Protein AF-A0A1Y1N631-F1 (afdb_monomer_lite)

Structure (mmCIF, N/CA/C/O backbone):
data_AF-A0A1Y1N631-F1
#
_entry.id   AF-A0A1Y1N631-F1
#
loop_
_atom_site.group_PDB
_atom_site.id
_atom_site.type_symbol
_atom_site.label_atom_id
_atom_site.label_alt_id
_atom_site.label_comp_id
_atom_site.label_asym_id
_atom_site.label_entity_id
_atom_site.label_seq_id
_atom_site.pdbx_PDB_ins_code
_atom_site.Cartn_x
_atom_site.Cartn_y
_atom_site.Cartn_z
_atom_site.occupancy
_atom_site.B_iso_or_equiv
_atom_site.auth_seq_id
_atom_site.auth_comp_id
_atom_site.auth_asym_id
_atom_site.auth_atom_id
_atom_site.pdbx_PDB_model_num
ATOM 1 N N . MET A 1 1 ? 24.008 0.746 -21.618 1.00 60.75 1 MET A N 1
ATOM 2 C CA . MET A 1 1 ? 23.061 0.170 -20.646 1.00 60.75 1 MET A CA 1
ATOM 3 C C . MET A 1 1 ? 23.418 0.677 -19.265 1.00 60.75 1 MET A C 1
ATOM 5 O O . MET A 1 1 ? 24.298 0.147 -18.597 1.00 60.75 1 MET A O 1
ATOM 9 N N . GLN A 1 2 ? 22.833 1.828 -18.946 1.00 80.69 2 GLN A N 1
ATOM 10 C CA . GLN A 1 2 ? 22.872 2.482 -17.643 1.00 80.69 2 GLN A CA 1
ATOM 11 C C . GLN A 1 2 ? 21.423 2.780 -17.240 1.00 80.69 2 GLN A C 1
ATOM 13 O O . GLN A 1 2 ? 21.081 3.936 -17.050 1.00 80.69 2 GLN A O 1
ATOM 18 N N . PHE A 1 3 ? 20.542 1.777 -17.192 1.00 89.31 3 PHE A N 1
ATOM 19 C CA . PHE A 1 3 ? 19.135 1.948 -16.806 1.00 89.31 3 PHE A CA 1
ATOM 20 C C . PHE A 1 3 ? 18.410 3.038 -17.616 1.00 89.31 3 PHE A C 1
ATOM 22 O O . PHE A 1 3 ? 17.631 3.820 -17.070 1.00 89.31 3 PHE A O 1
ATOM 29 N N . GLU A 1 4 ? 18.676 3.130 -18.924 1.00 90.38 4 GLU A N 1
ATOM 30 C CA . GLU A 1 4 ? 18.155 4.216 -19.773 1.00 90.38 4 GLU A CA 1
ATOM 31 C C . GLU A 1 4 ? 16.618 4.225 -19.806 1.00 90.38 4 GLU A C 1
ATOM 33 O O . GLU A 1 4 ? 15.992 5.287 -19.781 1.00 90.38 4 GLU A O 1
ATOM 38 N N . TRP A 1 5 ? 15.993 3.044 -19.746 1.00 90.69 5 TRP A N 1
ATOM 39 C CA . TRP A 1 5 ? 14.540 2.893 -19.624 1.00 90.69 5 TRP A CA 1
ATOM 40 C C . TRP A 1 5 ? 13.960 3.565 -18.369 1.00 90.69 5 TRP A C 1
ATOM 42 O O . TRP A 1 5 ? 12.775 3.914 -18.353 1.00 90.69 5 TRP A O 1
ATOM 52 N N . ALA A 1 6 ? 14.770 3.754 -17.321 1.00 92.50 6 ALA A N 1
ATOM 53 C CA . ALA A 1 6 ? 14.370 4.366 -16.061 1.00 92.50 6 ALA A CA 1
ATOM 54 C C . ALA A 1 6 ? 14.528 5.894 -16.059 1.00 92.50 6 ALA A C 1
ATOM 56 O O . ALA A 1 6 ? 14.069 6.526 -15.115 1.00 92.50 6 ALA A O 1
ATOM 57 N N . LEU A 1 7 ? 15.092 6.522 -17.104 1.00 91.06 7 LEU A N 1
ATOM 58 C CA . LEU A 1 7 ? 15.259 7.987 -17.173 1.00 91.06 7 LEU A CA 1
ATOM 59 C C . LEU A 1 7 ? 13.935 8.758 -17.025 1.00 91.06 7 LEU A C 1
ATOM 61 O O . LEU A 1 7 ? 13.911 9.870 -16.501 1.00 91.06 7 LEU A O 1
ATOM 65 N N . LYS A 1 8 ? 12.815 8.147 -17.432 1.00 91.19 8 LYS A N 1
ATOM 66 C CA . LYS A 1 8 ? 11.452 8.675 -17.228 1.00 91.19 8 LYS A CA 1
ATOM 67 C C . LYS A 1 8 ? 10.968 8.622 -15.768 1.00 91.19 8 LYS A C 1
ATOM 69 O O . LYS A 1 8 ? 9.934 9.203 -15.453 1.00 91.19 8 LYS A O 1
ATOM 74 N N . TYR A 1 9 ? 11.704 7.947 -14.885 1.00 91.31 9 TYR A N 1
ATOM 75 C CA . TYR A 1 9 ? 11.439 7.788 -13.454 1.00 91.31 9 TYR A CA 1
ATOM 76 C C . TYR A 1 9 ? 12.686 8.204 -12.649 1.00 91.31 9 TYR A C 1
ATOM 78 O O . TYR A 1 9 ? 13.453 7.345 -12.207 1.00 91.31 9 TYR A O 1
ATOM 86 N N . PRO A 1 10 ? 12.916 9.514 -12.433 1.00 91.12 10 PRO A N 1
ATOM 87 C CA . PRO A 1 10 ? 14.168 10.010 -11.857 1.00 91.12 10 PRO A CA 1
ATOM 88 C C . PRO A 1 10 ? 14.536 9.379 -10.510 1.00 91.12 10 PRO A C 1
ATOM 90 O O . PRO A 1 10 ? 15.706 9.107 -10.257 1.00 91.12 10 PRO A O 1
ATOM 93 N N . GLU A 1 11 ? 13.550 9.104 -9.653 1.00 90.19 11 GLU A N 1
ATOM 94 C CA . GLU A 1 11 ? 13.783 8.440 -8.366 1.00 90.19 11 GLU A CA 1
ATOM 95 C C . GLU A 1 11 ? 14.311 7.011 -8.530 1.00 90.19 11 GLU A C 1
ATOM 97 O O . GLU A 1 11 ? 15.280 6.636 -7.870 1.00 90.19 11 GLU A O 1
ATOM 102 N N . LEU A 1 12 ? 13.722 6.237 -9.446 1.00 90.88 12 LEU A N 1
ATOM 103 C CA . LEU A 1 12 ? 14.141 4.866 -9.732 1.00 90.88 12 LEU A CA 1
ATOM 104 C C . LEU A 1 12 ? 15.525 4.837 -10.388 1.00 90.88 12 LEU A C 1
ATOM 106 O O . LEU A 1 12 ? 16.386 4.070 -9.969 1.00 90.88 12 LEU A O 1
ATOM 110 N N . TYR A 1 13 ? 15.767 5.719 -11.357 1.00 92.62 13 TYR A N 1
ATOM 111 C CA . TYR A 1 13 ? 17.074 5.863 -11.992 1.00 92.62 13 TYR A CA 1
ATOM 112 C C . TYR A 1 13 ? 18.172 6.198 -10.970 1.00 92.62 13 TYR A C 1
ATOM 114 O O . TYR A 1 13 ? 19.200 5.523 -10.896 1.00 92.62 13 TYR A O 1
ATOM 122 N N . ASN A 1 14 ? 17.925 7.195 -10.115 1.00 91.69 14 ASN A N 1
ATOM 123 C CA . ASN A 1 14 ? 18.861 7.583 -9.063 1.00 91.69 14 ASN A CA 1
ATOM 124 C C . ASN A 1 14 ? 19.087 6.457 -8.048 1.00 91.69 14 ASN A C 1
ATOM 126 O O . ASN A 1 14 ? 20.208 6.288 -7.572 1.00 91.69 14 ASN A O 1
ATOM 130 N N . PHE A 1 15 ? 18.052 5.677 -7.724 1.00 91.00 15 PHE A N 1
ATOM 131 C CA . PHE A 1 15 ? 18.180 4.491 -6.879 1.00 91.00 15 PHE A CA 1
ATOM 132 C C . PHE A 1 15 ? 19.118 3.458 -7.513 1.00 91.00 15 PHE A C 1
ATOM 134 O O . PHE A 1 15 ? 20.069 3.024 -6.863 1.00 91.00 15 PHE A O 1
ATOM 141 N N . CYS A 1 16 ? 18.910 3.116 -8.788 1.00 90.69 16 CYS A N 1
ATOM 142 C CA . CYS A 1 16 ? 19.759 2.171 -9.511 1.00 90.69 16 CYS A CA 1
ATOM 143 C C . CYS A 1 16 ? 21.240 2.575 -9.472 1.00 90.69 16 CYS A C 1
ATOM 145 O O . CYS A 1 16 ? 22.095 1.737 -9.181 1.00 90.69 16 CYS A O 1
ATOM 147 N N . LEU A 1 17 ? 21.537 3.864 -9.682 1.00 90.38 17 LEU A N 1
ATOM 148 C CA . LEU A 1 17 ? 22.903 4.387 -9.603 1.00 90.38 17 LEU A CA 1
ATOM 149 C C . LEU A 1 17 ? 23.456 4.377 -8.174 1.00 90.38 17 LEU A C 1
ATOM 151 O O . LEU A 1 17 ? 24.581 3.940 -7.955 1.00 90.38 17 LEU A O 1
ATOM 155 N N . LYS A 1 18 ? 22.672 4.844 -7.195 1.00 93.56 18 LYS A N 1
ATOM 156 C CA . LYS A 1 18 ? 23.098 4.970 -5.792 1.00 93.56 18 LYS A CA 1
ATOM 157 C C . LYS A 1 18 ? 23.485 3.630 -5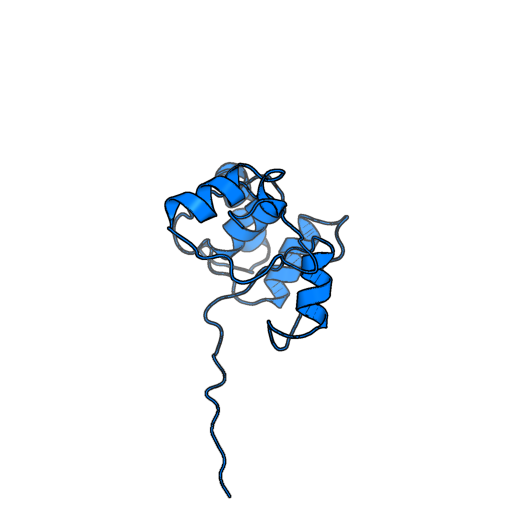.169 1.00 93.56 18 LYS A C 1
ATOM 159 O O . LYS A 1 18 ? 24.374 3.591 -4.324 1.00 93.56 18 LYS A O 1
ATOM 164 N N . PHE A 1 19 ? 22.798 2.558 -5.553 1.00 92.62 19 PHE A N 1
ATOM 165 C CA . PHE A 1 19 ? 23.037 1.212 -5.033 1.00 92.62 19 PHE A CA 1
ATOM 166 C C . PHE A 1 19 ? 23.942 0.363 -5.937 1.00 92.62 19 PHE A C 1
ATOM 168 O O . PHE A 1 19 ? 24.065 -0.836 -5.703 1.00 92.62 19 PHE A O 1
ATOM 175 N N . ASN A 1 20 ? 24.589 0.969 -6.943 1.00 89.06 20 ASN A N 1
ATOM 176 C CA . ASN A 1 20 ? 25.469 0.293 -7.901 1.00 89.06 20 ASN A CA 1
ATOM 177 C C . ASN A 1 20 ? 24.836 -0.974 -8.503 1.00 89.06 20 ASN A C 1
ATOM 179 O O . ASN A 1 20 ? 25.497 -2.008 -8.648 1.00 89.06 20 ASN A O 1
ATOM 183 N N . LEU A 1 21 ? 23.545 -0.914 -8.838 1.00 89.56 21 LEU A N 1
ATOM 184 C CA . LEU A 1 21 ? 22.888 -2.037 -9.495 1.00 89.56 21 LEU A CA 1
ATOM 185 C C . LEU A 1 21 ? 23.499 -2.246 -10.884 1.00 89.56 21 LEU A C 1
ATOM 187 O O . LEU A 1 21 ? 23.921 -1.299 -11.545 1.00 89.56 21 LEU A O 1
ATOM 191 N N . SER A 1 22 ? 23.532 -3.497 -11.336 1.00 88.25 22 SER A N 1
ATOM 192 C CA . SER A 1 22 ? 23.969 -3.847 -12.688 1.00 88.25 22 SER A CA 1
ATOM 193 C C . SER A 1 22 ? 22.767 -4.234 -13.535 1.00 88.25 22 SER A C 1
ATOM 195 O O . SER A 1 22 ? 22.013 -5.139 -13.182 1.00 88.25 22 SER A O 1
ATOM 197 N N . GLU A 1 23 ? 22.596 -3.543 -14.653 1.00 87.31 23 GLU A N 1
ATOM 198 C CA . GLU A 1 23 ? 21.609 -3.891 -15.666 1.00 87.31 23 GLU A CA 1
ATOM 199 C C . GLU A 1 23 ? 22.157 -5.008 -16.555 1.00 87.31 23 GLU A C 1
ATOM 201 O O . GLU A 1 23 ? 23.203 -4.848 -17.184 1.00 87.31 23 GLU A O 1
ATOM 206 N N . LEU A 1 24 ? 21.459 -6.145 -16.594 1.00 87.56 24 LEU A N 1
ATOM 207 C CA . LEU A 1 24 ? 21.813 -7.259 -17.479 1.00 87.56 24 LEU A CA 1
ATOM 208 C C . LEU A 1 24 ? 21.145 -7.126 -18.851 1.00 87.56 24 LEU A C 1
ATOM 210 O O . LEU A 1 24 ? 21.783 -7.394 -19.862 1.00 87.56 24 LEU A O 1
ATOM 214 N N . ASN A 1 25 ? 19.871 -6.727 -18.870 1.00 88.38 25 ASN A N 1
ATOM 215 C CA . ASN A 1 25 ? 19.064 -6.481 -20.063 1.00 88.38 25 ASN A CA 1
ATOM 216 C C . ASN A 1 25 ? 18.011 -5.415 -19.748 1.00 88.38 25 ASN A C 1
ATOM 218 O O . ASN A 1 25 ? 17.595 -5.292 -18.591 1.00 88.38 25 ASN A O 1
ATOM 222 N N . ASP A 1 26 ? 17.526 -4.731 -20.783 1.00 89.12 26 ASP A N 1
ATOM 223 C CA . ASP A 1 26 ? 16.349 -3.876 -20.663 1.00 89.12 26 ASP A CA 1
ATOM 224 C C . ASP A 1 26 ? 15.116 -4.707 -20.249 1.00 89.12 26 ASP A C 1
ATOM 226 O O . ASP A 1 26 ? 14.938 -5.845 -20.707 1.00 89.12 26 ASP A O 1
ATOM 230 N N . PRO A 1 27 ? 14.237 -4.162 -19.392 1.00 90.19 27 PRO A N 1
ATOM 231 C CA . PRO A 1 27 ? 12.994 -4.819 -19.026 1.00 90.19 27 PRO A CA 1
ATOM 232 C C . PRO A 1 27 ? 12.036 -4.885 -20.221 1.00 90.19 27 PRO A C 1
ATOM 234 O O . PRO A 1 27 ? 11.879 -3.918 -20.964 1.00 90.19 27 PRO A O 1
ATOM 237 N N . ILE A 1 28 ? 11.341 -6.018 -20.362 1.00 91.44 28 ILE A N 1
ATOM 238 C CA . ILE A 1 28 ? 10.320 -6.223 -21.405 1.00 91.44 28 ILE A CA 1
ATOM 239 C C . ILE A 1 28 ? 9.123 -5.292 -21.166 1.00 91.44 28 ILE A C 1
ATOM 241 O O . ILE A 1 28 ? 8.640 -4.635 -22.084 1.00 91.44 28 ILE A O 1
ATOM 245 N N . GLU A 1 29 ? 8.669 -5.215 -19.915 1.00 91.56 29 GLU A N 1
ATOM 246 C CA . GLU A 1 29 ? 7.583 -4.346 -19.473 1.00 91.56 29 GLU A CA 1
ATOM 247 C C . GLU A 1 29 ? 7.944 -3.708 -18.132 1.00 91.56 29 GLU A C 1
ATOM 249 O O . GLU A 1 29 ? 8.622 -4.311 -17.297 1.00 91.56 29 GLU A O 1
ATOM 254 N N . VAL A 1 30 ? 7.484 -2.472 -17.922 1.00 91.12 30 VAL A N 1
ATOM 255 C CA . VAL A 1 30 ? 7.726 -1.718 -16.690 1.00 91.12 30 VAL A CA 1
ATOM 256 C C . VAL A 1 30 ? 6.449 -1.018 -16.266 1.00 91.12 30 VAL A C 1
ATOM 258 O O . VAL A 1 30 ? 5.900 -0.203 -17.007 1.00 91.12 30 VAL A O 1
ATOM 261 N N . SER A 1 31 ? 6.052 -1.272 -15.026 1.00 92.00 31 SER A N 1
ATOM 262 C CA . SER A 1 31 ? 5.064 -0.491 -14.293 1.00 92.00 31 SER A CA 1
ATOM 263 C C . SER A 1 31 ? 5.750 0.080 -13.063 1.00 92.00 31 SER A C 1
ATOM 265 O O . SER A 1 31 ? 6.373 -0.650 -12.293 1.00 92.00 31 SER A O 1
ATOM 267 N N . TYR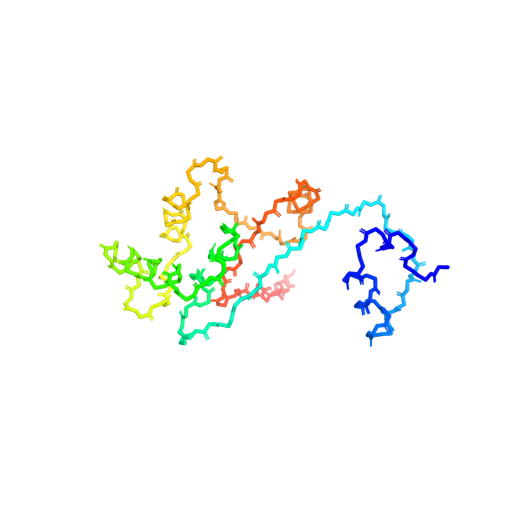 A 1 32 ? 5.678 1.397 -12.899 1.00 91.56 32 TYR A N 1
ATOM 268 C CA . TYR A 1 32 ? 6.238 2.081 -11.745 1.00 91.56 32 TYR A CA 1
ATOM 269 C C . TYR A 1 32 ? 5.218 3.066 -11.203 1.00 91.56 32 TYR A C 1
ATOM 271 O O . TYR A 1 32 ? 4.658 3.882 -11.935 1.00 91.56 32 TYR A O 1
ATOM 279 N N . THR A 1 33 ? 5.006 2.983 -9.898 1.00 89.75 33 THR A N 1
ATOM 280 C CA . THR A 1 33 ? 4.086 3.835 -9.167 1.00 89.75 33 THR A CA 1
ATOM 281 C C . THR A 1 33 ? 4.833 4.420 -7.982 1.00 89.75 33 THR A C 1
ATOM 283 O O . THR A 1 33 ? 5.155 3.692 -7.045 1.00 89.75 33 THR A O 1
ATOM 286 N N . ASN A 1 34 ? 5.096 5.727 -8.010 1.00 89.75 34 ASN A N 1
ATOM 287 C CA . ASN A 1 34 ? 5.684 6.392 -6.853 1.00 89.75 34 ASN A CA 1
ATOM 288 C C . ASN A 1 34 ? 4.655 6.447 -5.717 1.00 89.75 34 ASN A C 1
ATOM 290 O O . ASN A 1 34 ? 3.504 6.820 -5.956 1.00 89.75 34 ASN A O 1
ATOM 294 N N . LEU A 1 35 ? 5.049 6.054 -4.509 1.00 92.44 35 LEU A N 1
ATOM 295 C CA . LEU A 1 35 ? 4.219 6.024 -3.309 1.00 92.44 35 LEU A CA 1
ATOM 296 C C . LEU A 1 35 ? 4.951 6.777 -2.205 1.00 92.44 35 LEU A C 1
ATOM 298 O O . LEU A 1 35 ? 6.045 6.389 -1.803 1.00 92.44 35 LEU A O 1
ATOM 302 N N . GLU A 1 36 ? 4.323 7.822 -1.679 1.00 93.31 36 GLU A N 1
ATOM 303 C CA . GLU A 1 36 ? 4.827 8.487 -0.483 1.00 93.31 36 GLU A CA 1
ATOM 304 C C . GLU A 1 36 ? 4.600 7.589 0.739 1.00 93.31 36 GLU A C 1
ATOM 306 O O . GLU A 1 36 ? 3.510 7.046 0.938 1.00 93.31 36 GLU A O 1
ATOM 311 N N . GLY A 1 37 ? 5.645 7.415 1.546 1.00 93.06 37 GLY A N 1
ATOM 312 C CA . GLY A 1 37 ? 5.610 6.612 2.765 1.00 93.06 37 GLY A CA 1
ATOM 313 C C . GLY A 1 37 ? 5.533 7.466 4.029 1.00 93.06 37 GLY A C 1
ATOM 314 O O . GLY A 1 37 ? 5.980 8.610 4.053 1.00 93.06 37 GLY A O 1
ATOM 315 N N . ILE A 1 38 ? 5.027 6.872 5.110 1.00 95.75 38 ILE A N 1
ATOM 316 C CA . ILE A 1 38 ? 5.100 7.415 6.471 1.00 95.75 38 ILE A CA 1
ATOM 317 C C . ILE A 1 38 ? 5.597 6.325 7.424 1.00 95.75 38 ILE A C 1
ATOM 319 O O . ILE A 1 38 ? 5.334 5.140 7.216 1.00 95.75 38 ILE A O 1
ATOM 323 N N . LEU A 1 39 ? 6.339 6.717 8.461 1.00 94.69 39 LEU A N 1
ATOM 324 C CA . LEU A 1 39 ? 6.772 5.791 9.506 1.00 94.69 39 LEU A CA 1
ATOM 325 C C . LEU A 1 39 ? 5.581 5.363 10.365 1.00 94.69 39 LEU A C 1
ATOM 327 O O . LEU A 1 39 ? 4.769 6.192 10.773 1.00 94.69 39 LEU A O 1
ATOM 331 N N . GLN A 1 40 ? 5.505 4.068 10.663 1.00 92.75 40 GLN A N 1
ATOM 332 C CA . GLN A 1 40 ? 4.511 3.541 11.591 1.00 92.75 40 GLN A CA 1
ATOM 333 C C . GLN A 1 40 ? 4.844 3.885 13.044 1.00 92.75 40 GLN A C 1
ATOM 335 O O . GLN A 1 40 ? 6.013 3.967 13.426 1.00 92.75 40 GLN A O 1
ATOM 340 N N . GLU A 1 41 ? 3.805 3.977 13.869 1.00 92.88 41 GLU A N 1
ATOM 341 C CA . GLU A 1 41 ? 3.918 4.054 15.322 1.00 92.88 41 GLU A CA 1
ATOM 342 C C . GLU A 1 41 ? 3.255 2.813 15.937 1.00 92.88 41 GLU A C 1
ATOM 344 O O . GLU A 1 41 ? 2.086 2.522 15.690 1.00 92.88 41 GLU A O 1
ATOM 349 N N . GLY A 1 42 ? 4.011 2.027 16.709 1.00 91.50 42 GLY A N 1
ATOM 350 C CA . GLY A 1 42 ? 3.510 0.766 17.264 1.00 91.50 42 GLY A CA 1
ATOM 351 C C . GLY A 1 42 ? 3.138 -0.270 16.185 1.00 91.50 42 GLY A C 1
ATOM 352 O O . GLY A 1 42 ? 3.731 -0.273 15.100 1.00 91.50 42 GLY A O 1
ATOM 353 N N . PRO A 1 43 ? 2.179 -1.177 16.453 1.00 92.88 43 PRO A N 1
ATOM 354 C CA . PRO A 1 43 ? 1.843 -2.288 15.561 1.00 92.88 43 PRO A CA 1
ATOM 355 C C . PRO A 1 43 ? 0.849 -1.885 14.454 1.00 92.88 43 PRO A C 1
ATOM 357 O O . PRO A 1 43 ? -0.114 -2.589 14.195 1.00 92.88 43 PRO A O 1
ATOM 360 N N . GLN A 1 44 ? 1.046 -0.736 13.803 1.00 94.69 44 GLN A N 1
ATOM 361 C CA . GLN A 1 44 ? 0.096 -0.160 12.833 1.00 94.69 44 GLN A CA 1
ATOM 362 C C . GLN A 1 44 ? 0.477 -0.397 11.361 1.00 94.69 44 GLN A C 1
ATOM 364 O O . GLN A 1 44 ? -0.036 0.288 10.478 1.00 94.69 44 GLN A O 1
ATOM 369 N N . CYS A 1 45 ? 1.376 -1.342 11.069 1.00 94.12 45 CYS A N 1
ATOM 370 C CA . CYS A 1 45 ? 1.929 -1.542 9.722 1.00 94.12 45 CYS A CA 1
ATOM 371 C C . CYS A 1 45 ? 0.850 -1.690 8.632 1.00 94.12 45 CYS A C 1
ATOM 373 O O . CYS A 1 45 ? 0.951 -1.050 7.588 1.00 94.12 45 CYS A O 1
ATOM 375 N N . GLY A 1 46 ? -0.215 -2.459 8.886 1.00 94.75 46 GLY A N 1
ATOM 376 C CA . GLY A 1 46 ? -1.324 -2.625 7.940 1.00 94.75 46 GLY A CA 1
ATOM 377 C C . GLY A 1 46 ? -2.118 -1.334 7.706 1.00 94.75 46 GLY A C 1
ATOM 378 O O . GLY A 1 46 ? -2.430 -0.995 6.568 1.00 94.75 46 GLY A O 1
ATOM 379 N N . LEU A 1 47 ? -2.383 -0.561 8.763 1.00 96.81 47 LEU A N 1
ATOM 380 C CA . LEU A 1 47 ? -3.102 0.716 8.662 1.00 96.81 47 LEU A CA 1
ATOM 381 C C . LEU A 1 47 ? -2.277 1.770 7.914 1.00 96.81 47 LEU A C 1
ATOM 383 O O . LEU A 1 47 ? -2.806 2.498 7.077 1.00 96.81 47 LEU A O 1
ATOM 387 N N . VAL A 1 48 ? -0.969 1.813 8.170 1.00 97.06 48 VAL A N 1
ATOM 388 C CA . VAL A 1 48 ? -0.022 2.661 7.435 1.00 97.06 48 VAL A CA 1
ATOM 389 C C . VAL A 1 48 ? 0.024 2.270 5.962 1.00 97.06 48 VAL A C 1
ATOM 391 O O . VAL A 1 48 ? -0.077 3.140 5.100 1.00 97.06 48 VAL A O 1
ATOM 394 N N . ALA A 1 49 ? 0.108 0.974 5.656 1.00 96.50 49 ALA A N 1
ATOM 395 C CA . ALA A 1 49 ? 0.100 0.492 4.279 1.00 96.50 49 ALA A CA 1
ATOM 396 C C . ALA A 1 49 ? -1.197 0.877 3.544 1.00 96.50 49 ALA A C 1
ATOM 398 O O . ALA A 1 49 ? -1.143 1.331 2.401 1.00 96.50 49 ALA A O 1
ATOM 399 N N . LEU A 1 50 ? -2.354 0.799 4.211 1.00 96.81 50 LEU A N 1
ATOM 400 C CA . LEU A 1 50 ? -3.617 1.283 3.650 1.00 96.81 50 LEU A CA 1
ATOM 401 C C . LEU A 1 50 ? -3.596 2.803 3.408 1.00 96.81 5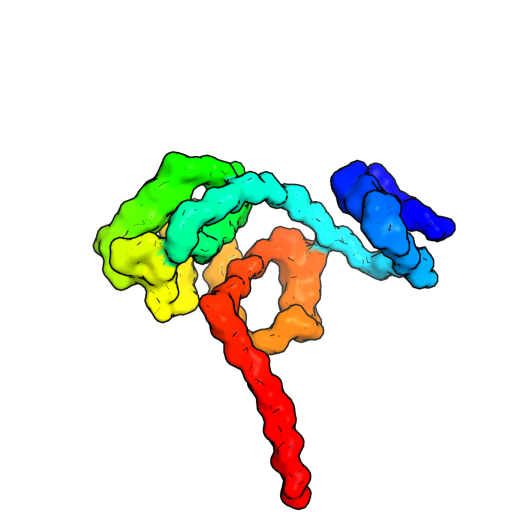0 LEU A C 1
ATOM 403 O O . LEU A 1 50 ? -3.987 3.246 2.329 1.00 96.81 50 LEU A O 1
ATOM 407 N N . ALA A 1 51 ? -3.080 3.607 4.341 1.00 97.69 51 ALA A N 1
ATOM 408 C CA . ALA A 1 51 ? -2.942 5.055 4.149 1.00 97.69 51 ALA A CA 1
ATOM 409 C C . ALA A 1 51 ? -2.053 5.409 2.935 1.00 97.69 51 ALA A C 1
ATOM 411 O O . ALA A 1 51 ? -2.362 6.339 2.182 1.00 97.69 51 ALA A O 1
ATOM 412 N N . ILE A 1 52 ? -0.990 4.629 2.705 1.00 97.12 52 ILE A N 1
ATOM 413 C CA . ILE A 1 52 ? -0.126 4.731 1.521 1.00 97.12 52 ILE A CA 1
ATOM 414 C C . ILE A 1 52 ? -0.917 4.394 0.245 1.00 97.12 52 ILE A C 1
ATOM 416 O O . ILE A 1 52 ? -0.892 5.172 -0.710 1.00 97.12 52 ILE A O 1
ATOM 420 N N . CYS A 1 53 ? -1.686 3.297 0.226 1.00 95.62 53 CYS A N 1
ATOM 421 C CA . CYS A 1 53 ? -2.543 2.942 -0.915 1.00 95.62 53 CYS A CA 1
ATOM 422 C C . CYS A 1 53 ? -3.600 4.015 -1.219 1.00 95.62 53 CYS A C 1
ATOM 424 O O . CYS A 1 53 ? -3.873 4.298 -2.384 1.00 95.62 53 CYS A O 1
ATOM 426 N N . MET A 1 54 ? -4.136 4.667 -0.183 1.00 95.88 54 MET A N 1
ATOM 427 C CA . MET A 1 54 ? -5.073 5.791 -0.295 1.00 95.88 54 MET A CA 1
ATOM 428 C C . MET A 1 54 ? -4.427 7.099 -0.776 1.00 95.88 54 MET A C 1
ATOM 430 O O . MET A 1 54 ? -5.139 8.089 -0.950 1.00 95.88 54 MET A O 1
ATOM 434 N N . ARG A 1 55 ? -3.099 7.135 -0.970 1.00 95.62 55 ARG A N 1
ATOM 435 C CA . ARG A 1 55 ? -2.318 8.344 -1.304 1.00 95.62 55 ARG A CA 1
ATOM 436 C C . ARG A 1 55 ? -2.451 9.455 -0.266 1.00 95.62 55 ARG A C 1
ATOM 438 O O . ARG A 1 55 ? -2.401 10.636 -0.598 1.00 95.62 55 ARG A O 1
ATOM 445 N N . LYS A 1 56 ? -2.656 9.073 0.995 1.00 96.69 56 LYS A N 1
ATOM 446 C CA . LYS A 1 56 ? -2.799 9.987 2.133 1.00 96.69 56 LYS A CA 1
ATOM 447 C C . LYS A 1 56 ? -1.979 9.482 3.327 1.00 96.69 56 LYS A C 1
ATOM 449 O O . LYS A 1 56 ? -2.555 9.203 4.377 1.00 96.69 56 LYS A O 1
ATOM 454 N N . PRO A 1 57 ? -0.648 9.330 3.195 1.00 96.31 57 PRO A N 1
ATOM 455 C CA . PRO A 1 57 ? 0.206 8.799 4.255 1.00 96.31 57 PRO A CA 1
ATOM 456 C C . PRO A 1 57 ? 0.460 9.859 5.344 1.00 96.31 57 PRO A C 1
ATOM 458 O O . PRO A 1 57 ? 1.572 10.348 5.513 1.00 96.31 57 PRO A O 1
ATOM 461 N N . THR A 1 58 ? -0.580 10.253 6.083 1.00 97.25 58 THR A N 1
ATOM 462 C CA . THR A 1 58 ? -0.495 11.217 7.194 1.00 97.25 58 THR A CA 1
ATOM 463 C C . THR A 1 58 ? -0.845 10.555 8.522 1.00 97.25 58 THR A C 1
ATOM 465 O O . THR A 1 58 ? -1.602 9.582 8.548 1.00 97.25 58 THR A O 1
ATOM 468 N N . LYS A 1 59 ? -0.339 11.104 9.638 1.00 96.62 59 LYS A N 1
ATOM 469 C CA . LYS A 1 59 ? -0.672 10.607 10.985 1.00 96.62 59 LYS A CA 1
ATOM 470 C C . LYS A 1 59 ? -2.180 10.623 11.233 1.00 96.62 59 LYS A C 1
ATOM 472 O O . LYS A 1 59 ? -2.739 9.590 11.578 1.00 96.62 59 LYS A O 1
ATOM 477 N N . ASP A 1 60 ? -2.846 11.730 10.906 1.00 97.25 60 ASP A N 1
ATOM 478 C CA . ASP A 1 60 ? -4.302 11.876 11.033 1.00 97.25 60 ASP A CA 1
ATOM 479 C C . ASP A 1 60 ? -5.077 10.802 10.251 1.00 97.25 60 ASP A C 1
ATOM 481 O O . ASP A 1 60 ? -6.105 10.299 10.708 1.00 97.25 60 ASP A O 1
ATOM 485 N N . THR A 1 61 ? -4.586 10.418 9.065 1.00 97.94 61 THR A N 1
ATOM 486 C CA . THR A 1 61 ? -5.209 9.349 8.273 1.00 97.94 61 THR A CA 1
ATOM 487 C C . THR A 1 61 ? -5.060 8.005 8.979 1.00 97.94 61 THR A C 1
ATOM 489 O O . THR A 1 61 ? -6.038 7.268 9.091 1.00 97.94 61 THR A O 1
ATOM 492 N N . VAL A 1 62 ? -3.870 7.695 9.499 1.00 97.94 62 VAL A N 1
ATOM 493 C CA . VAL A 1 62 ? -3.609 6.443 10.226 1.00 97.94 62 VAL A CA 1
ATOM 494 C C . VAL A 1 62 ? -4.412 6.378 11.529 1.00 97.94 62 VAL A C 1
ATOM 496 O O . VAL A 1 62 ? -5.000 5.342 11.828 1.00 97.94 62 VAL A O 1
ATOM 499 N N . GLU A 1 63 ? -4.525 7.480 12.272 1.00 97.31 63 GLU A N 1
ATOM 500 C CA . GLU A 1 63 ? -5.343 7.568 13.490 1.00 97.31 63 GLU A CA 1
ATOM 501 C C . GLU A 1 63 ? -6.835 7.358 13.208 1.00 97.31 63 GLU A C 1
ATOM 503 O O . GLU A 1 63 ? -7.531 6.654 13.951 1.00 97.31 63 GLU A O 1
ATOM 508 N N . LYS A 1 64 ? -7.331 7.917 12.098 1.00 97.94 64 LYS A N 1
ATOM 509 C CA . LYS A 1 64 ? -8.702 7.680 11.644 1.00 97.94 64 LYS A CA 1
ATOM 510 C C . LYS A 1 64 ? -8.925 6.208 11.296 1.00 97.94 64 LYS A C 1
ATOM 512 O O . LYS A 1 64 ? -9.887 5.619 11.783 1.00 97.94 64 LYS A O 1
ATOM 517 N N . LEU A 1 65 ? -8.019 5.605 10.522 1.00 98.06 65 LEU A N 1
ATOM 518 C CA . LEU A 1 65 ? -8.070 4.179 10.180 1.00 98.06 65 LEU A CA 1
ATOM 519 C C . LEU A 1 65 ? -8.029 3.293 11.432 1.00 98.06 65 LEU A C 1
ATOM 521 O O . LEU A 1 65 ? -8.787 2.332 11.527 1.00 98.06 65 LEU A O 1
ATOM 525 N N . LEU A 1 66 ? -7.194 3.636 12.417 1.00 97.81 66 LEU A N 1
ATOM 526 C CA . LEU A 1 66 ? -7.127 2.934 13.698 1.00 97.81 66 LEU A CA 1
ATOM 527 C C . LEU A 1 66 ? -8.452 3.020 14.456 1.00 97.81 66 LEU A C 1
ATOM 529 O O . LEU A 1 66 ? -8.925 2.014 14.982 1.00 97.81 66 LEU A O 1
ATOM 533 N N . THR A 1 67 ? -9.056 4.205 14.513 1.00 98.06 67 THR A N 1
ATOM 534 C CA . THR A 1 67 ? -10.352 4.418 15.170 1.00 98.06 67 THR A CA 1
ATOM 535 C C . THR A 1 67 ? -11.446 3.596 14.492 1.00 98.06 67 THR A C 1
ATOM 537 O O . THR A 1 67 ? -12.208 2.900 15.161 1.00 98.06 67 THR A O 1
ATOM 540 N N . ASP A 1 68 ? -11.484 3.611 13.159 1.00 98.12 68 ASP A N 1
ATOM 541 C CA . ASP A 1 68 ? -12.434 2.833 12.367 1.00 98.12 68 ASP A CA 1
ATOM 542 C C . ASP A 1 68 ? -12.247 1.317 12.552 1.00 98.12 68 ASP A C 1
ATOM 544 O O . ASP A 1 68 ? -13.231 0.587 12.708 1.00 98.12 68 ASP A O 1
ATOM 548 N N . ALA A 1 69 ? -10.999 0.844 12.598 1.00 97.81 69 ALA A N 1
ATOM 549 C CA . ALA A 1 69 ? -10.672 -0.558 12.838 1.00 97.81 69 ALA A CA 1
ATOM 550 C C . ALA A 1 69 ? -11.055 -1.007 14.259 1.00 97.81 69 ALA A C 1
ATOM 552 O O . ALA A 1 69 ? -11.633 -2.081 14.423 1.00 97.81 69 ALA A O 1
ATOM 553 N N . LYS A 1 70 ? -10.809 -0.173 15.281 1.00 97.94 70 LYS A N 1
ATOM 554 C CA . LYS A 1 70 ? -11.222 -0.439 16.672 1.00 97.94 70 LYS A CA 1
ATOM 555 C C . LYS A 1 70 ? -12.739 -0.511 16.811 1.00 97.94 70 LYS A C 1
ATOM 557 O O . LYS A 1 70 ? -13.251 -1.456 17.402 1.00 97.94 70 LYS A O 1
ATOM 562 N N . ASN A 1 71 ? -13.458 0.448 16.226 1.00 98.06 71 ASN A N 1
ATOM 563 C CA . ASN A 1 71 ? -14.924 0.479 16.255 1.00 98.06 71 ASN A CA 1
ATOM 564 C C . ASN A 1 71 ? -15.552 -0.740 15.566 1.00 98.06 71 ASN A C 1
ATOM 566 O O . ASN A 1 71 ? -16.656 -1.143 15.921 1.00 98.06 71 ASN A O 1
ATOM 570 N N . SER A 1 72 ? -14.845 -1.324 14.596 1.00 97.38 72 SER A N 1
ATOM 571 C CA . SER A 1 72 ? -15.277 -2.530 13.881 1.00 97.38 72 SER A CA 1
ATOM 572 C C . SER A 1 72 ? -14.808 -3.830 14.549 1.00 97.38 72 SER A C 1
ATOM 574 O O . SER A 1 72 ? -15.158 -4.908 14.084 1.00 97.38 72 SER A O 1
ATOM 576 N N . GLY A 1 73 ? -14.022 -3.749 15.630 1.00 97.19 73 GLY A N 1
ATOM 577 C CA . GLY A 1 73 ? -13.482 -4.916 16.327 1.00 97.19 73 GLY A CA 1
ATOM 578 C C . GLY A 1 73 ? -12.340 -5.628 15.594 1.00 97.19 73 GLY A C 1
ATOM 579 O O . GLY A 1 73 ? -12.039 -6.763 15.931 1.00 97.19 73 GLY A O 1
ATOM 580 N N . TYR A 1 74 ? -11.692 -4.983 14.619 1.00 96.94 74 TYR A N 1
ATOM 581 C CA . TYR A 1 74 ? -10.635 -5.592 13.788 1.00 96.94 74 TYR A CA 1
ATOM 582 C C . TYR A 1 74 ? -9.236 -5.493 14.403 1.00 96.94 74 TYR A C 1
ATOM 584 O O . TYR A 1 74 ? -8.279 -6.081 13.900 1.00 96.94 74 TYR A O 1
ATOM 592 N N . THR A 1 75 ? -9.096 -4.684 15.453 1.00 96.06 75 THR A N 1
ATOM 593 C CA . THR A 1 75 ? -7.850 -4.502 16.191 1.00 96.06 75 THR A CA 1
ATOM 594 C C . THR A 1 75 ? -8.113 -3.944 17.589 1.00 96.06 75 THR A C 1
ATOM 596 O O . THR A 1 75 ? -9.079 -3.211 17.800 1.00 96.06 75 THR A O 1
ATOM 599 N N . TYR A 1 76 ? -7.206 -4.216 18.534 1.00 94.06 76 TYR A N 1
ATOM 600 C CA . TYR A 1 76 ? -7.164 -3.527 19.830 1.00 94.06 76 TYR A CA 1
ATOM 601 C C . TYR A 1 76 ? -6.212 -2.322 19.830 1.00 94.06 76 TYR A C 1
ATOM 603 O O . TYR A 1 76 ? -6.552 -1.266 20.363 1.00 94.06 76 TYR A O 1
ATOM 611 N N . ASN A 1 77 ? -5.023 -2.467 19.231 1.00 93.62 77 ASN A N 1
ATOM 612 C CA . ASN A 1 77 ? -3.911 -1.509 19.344 1.00 93.62 77 ASN A CA 1
ATOM 613 C C . ASN A 1 77 ? -3.224 -1.168 18.006 1.00 93.62 77 ASN A C 1
ATOM 615 O O . ASN A 1 77 ? -2.232 -0.446 18.005 1.00 93.62 77 ASN A O 1
ATOM 619 N N . GLY A 1 78 ? -3.734 -1.659 16.875 1.00 92.56 78 GLY A N 1
ATOM 620 C CA . GLY A 1 78 ? -3.189 -1.429 15.531 1.00 92.56 78 GLY A CA 1
ATOM 621 C C . GLY A 1 78 ? -2.946 -2.717 14.746 1.00 92.56 78 GLY A C 1
ATOM 622 O O . GLY A 1 78 ? -3.107 -2.715 13.528 1.00 92.56 78 GLY A O 1
ATOM 623 N N . GLU A 1 79 ? -2.625 -3.815 15.437 1.00 93.81 79 GLU A N 1
ATOM 624 C CA . GLU A 1 79 ? -2.438 -5.129 14.818 1.00 93.81 79 GLU A CA 1
ATOM 625 C C . GLU A 1 79 ? -3.784 -5.677 14.347 1.00 93.81 79 GLU A C 1
ATOM 627 O O . GLU A 1 79 ? -4.711 -5.820 15.148 1.00 93.81 79 GLU A O 1
ATOM 632 N N . LEU A 1 80 ? -3.906 -5.926 13.048 1.00 93.06 80 LEU A N 1
ATOM 63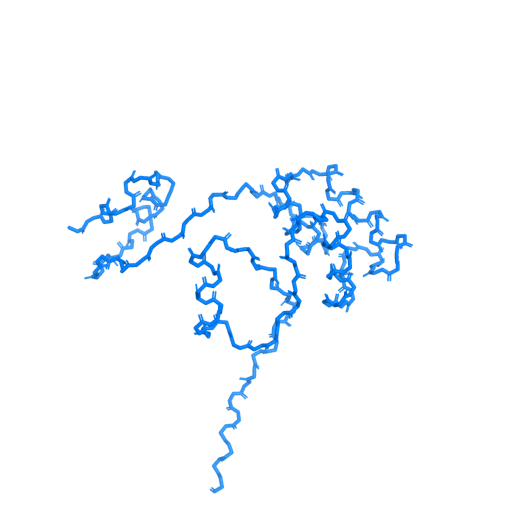3 C CA . LEU A 1 80 ? -5.130 -6.435 12.439 1.00 93.06 80 LEU A CA 1
ATOM 634 C C . LEU A 1 80 ? -5.232 -7.943 12.666 1.00 93.06 80 LEU A C 1
ATOM 636 O O . LEU A 1 80 ? -4.248 -8.656 12.479 1.00 93.06 80 LEU A O 1
ATOM 640 N N . PHE A 1 81 ? -6.415 -8.436 13.031 1.00 91.62 81 PHE A N 1
ATOM 641 C CA . PHE A 1 81 ? -6.582 -9.852 13.382 1.00 91.62 81 PHE A CA 1
ATOM 642 C C . PHE A 1 81 ? -6.662 -10.787 12.170 1.00 91.62 81 PHE A C 1
ATOM 644 O O . PHE A 1 81 ? -6.246 -11.942 12.261 1.00 91.62 81 PHE A O 1
ATOM 651 N N . SER A 1 82 ? -7.169 -10.317 11.027 1.00 92.69 82 SER A N 1
ATOM 652 C CA . SER A 1 82 ? -7.261 -11.134 9.817 1.00 92.69 82 SER A CA 1
ATOM 653 C C . SER A 1 82 ? -7.239 -10.319 8.523 1.00 92.69 82 SER A C 1
ATOM 655 O O . SER A 1 82 ? -7.601 -9.141 8.476 1.00 92.69 82 SER A O 1
ATOM 657 N N . ALA A 1 83 ? -6.864 -10.981 7.425 1.00 92.81 83 ALA A N 1
ATOM 658 C CA . ALA A 1 83 ? -6.904 -10.386 6.091 1.00 92.81 83 ALA A CA 1
ATOM 659 C C . ALA A 1 83 ? -8.340 -10.119 5.599 1.00 92.81 83 ALA A C 1
ATOM 661 O O . ALA A 1 83 ? -8.556 -9.195 4.820 1.00 92.81 83 ALA A O 1
ATOM 662 N N . ALA A 1 84 ? -9.324 -10.898 6.063 1.00 93.19 84 ALA A N 1
ATOM 663 C CA . ALA A 1 84 ? -10.730 -10.707 5.710 1.00 93.19 84 ALA A CA 1
ATOM 664 C C . ALA A 1 84 ? -11.309 -9.435 6.351 1.00 93.19 84 ALA A C 1
ATOM 666 O O . ALA A 1 84 ? -11.960 -8.635 5.685 1.00 93.19 84 ALA A O 1
ATOM 667 N N . GLU A 1 85 ? -11.020 -9.198 7.629 1.00 93.88 85 GLU A N 1
ATOM 668 C CA . GLU A 1 85 ? -11.394 -7.948 8.302 1.00 93.88 85 GLU A CA 1
ATOM 669 C C . GLU A 1 85 ? -10.651 -6.754 7.709 1.00 93.88 85 GLU A C 1
ATOM 671 O O . GLU A 1 85 ? -11.230 -5.681 7.523 1.00 93.88 85 GLU A O 1
ATOM 676 N N . PHE A 1 86 ? -9.380 -6.949 7.342 1.00 95.12 86 PHE A N 1
ATOM 677 C CA . PHE A 1 86 ? -8.630 -5.906 6.666 1.00 95.12 86 PHE A CA 1
ATOM 678 C C . PHE A 1 86 ? -9.240 -5.567 5.303 1.00 95.12 86 PHE A C 1
ATOM 680 O O . PHE A 1 86 ? -9.395 -4.388 5.004 1.00 95.12 86 PHE A O 1
ATOM 687 N N . LEU A 1 87 ? -9.678 -6.559 4.520 1.00 96.19 87 LEU A N 1
ATOM 688 C CA . LEU A 1 87 ? -10.398 -6.333 3.264 1.00 96.19 87 LEU A CA 1
ATOM 689 C C . LEU A 1 87 ? -11.640 -5.453 3.474 1.00 96.19 87 LEU A C 1
ATOM 691 O O . LEU A 1 87 ? -11.824 -4.491 2.730 1.00 96.19 87 LEU A O 1
ATOM 695 N N . ASN A 1 88 ? -12.439 -5.721 4.511 1.00 96.06 88 ASN A N 1
ATOM 696 C CA . ASN A 1 88 ? -13.611 -4.897 4.831 1.00 96.06 88 ASN A CA 1
ATOM 697 C C . ASN A 1 88 ? -13.218 -3.440 5.125 1.00 96.06 88 ASN A C 1
ATOM 699 O O . ASN A 1 88 ? -13.893 -2.505 4.690 1.00 96.06 88 ASN A O 1
ATOM 703 N N . LEU A 1 89 ? -12.114 -3.231 5.852 1.00 96.38 89 LEU A N 1
ATOM 704 C CA . LEU A 1 89 ? -11.585 -1.894 6.116 1.00 96.38 89 LEU A CA 1
ATOM 705 C C . LEU A 1 89 ? -11.117 -1.216 4.818 1.00 96.38 89 LEU A C 1
ATOM 707 O O . LEU A 1 89 ? -11.456 -0.061 4.574 1.00 96.38 89 LEU A O 1
ATOM 711 N N . VAL A 1 90 ? -10.393 -1.929 3.953 1.00 96.81 90 VAL A N 1
ATOM 712 C CA . VAL A 1 90 ? -9.925 -1.399 2.663 1.00 96.81 90 VAL A CA 1
ATOM 713 C C . VAL A 1 90 ? -11.115 -0.979 1.794 1.00 96.81 90 VAL A C 1
ATOM 715 O O . VAL A 1 90 ? -11.139 0.152 1.318 1.00 96.81 90 VAL A O 1
ATOM 718 N N . GLN A 1 91 ? -12.136 -1.828 1.652 1.00 96.56 91 GLN A N 1
ATOM 719 C CA . GLN A 1 91 ? -13.344 -1.532 0.868 1.00 96.56 91 GLN A CA 1
ATOM 720 C C . GLN A 1 91 ? -14.118 -0.322 1.409 1.00 96.56 91 GLN A C 1
ATOM 722 O O . GLN A 1 91 ? -14.623 0.487 0.634 1.00 96.56 91 GLN A O 1
ATOM 727 N N . LYS A 1 92 ? -14.164 -0.143 2.736 1.00 96.81 92 LYS A N 1
ATOM 728 C CA . LYS A 1 92 ? -14.766 1.044 3.363 1.00 96.81 92 LYS A CA 1
ATOM 729 C C . LYS A 1 92 ? -14.039 2.340 2.982 1.00 96.81 92 LYS A C 1
ATOM 731 O O . LYS A 1 92 ? -14.682 3.379 2.844 1.00 96.81 92 LYS A O 1
ATOM 736 N N . HIS A 1 93 ? -12.714 2.302 2.853 1.00 96.88 93 HIS A N 1
ATOM 737 C CA . HIS A 1 93 ? -11.889 3.492 2.614 1.00 96.88 93 HIS A CA 1
ATOM 738 C C . HIS A 1 93 ? -11.517 3.725 1.143 1.00 96.88 93 HIS A C 1
ATOM 740 O O . HIS A 1 93 ? -11.095 4.830 0.798 1.00 96.88 93 HIS A O 1
ATOM 746 N N . LEU A 1 94 ? -11.707 2.722 0.285 1.00 95.19 94 LEU A N 1
ATOM 747 C CA . LEU A 1 94 ? -11.478 2.755 -1.160 1.00 95.19 94 LEU A CA 1
ATOM 748 C C . LEU A 1 94 ? -12.695 2.176 -1.917 1.00 95.19 94 LEU A C 1
ATOM 750 O O . LEU A 1 94 ? -12.556 1.174 -2.617 1.00 95.19 94 LEU A O 1
ATOM 754 N N . PRO A 1 95 ? -13.898 2.771 -1.782 1.00 94.69 95 PRO A N 1
ATOM 755 C CA . PRO A 1 95 ? -15.135 2.193 -2.323 1.00 94.69 95 PRO A CA 1
ATOM 756 C C . PRO A 1 95 ? -15.190 2.154 -3.858 1.00 94.69 95 PRO A C 1
ATOM 758 O O . PRO A 1 95 ? -15.909 1.339 -4.424 1.00 94.69 95 PRO A O 1
ATOM 761 N N . GLU A 1 96 ? -14.421 3.014 -4.528 1.00 94.62 96 GLU A N 1
ATOM 762 C CA . GLU A 1 96 ? -14.355 3.093 -5.995 1.00 94.62 96 GLU A CA 1
ATOM 763 C C . GLU A 1 96 ? -13.313 2.134 -6.598 1.00 94.62 96 GLU A C 1
ATOM 765 O O . GLU A 1 96 ? -13.166 2.052 -7.817 1.00 94.62 96 GLU A O 1
ATOM 770 N N . ASN A 1 97 ? -12.541 1.435 -5.760 1.00 94.00 97 ASN A N 1
ATOM 771 C CA . ASN A 1 97 ? -11.494 0.524 -6.200 1.00 94.00 97 ASN A CA 1
ATOM 772 C C . ASN A 1 97 ? -11.994 -0.924 -6.196 1.00 94.00 97 ASN A C 1
ATOM 774 O O . ASN A 1 97 ? -12.670 -1.367 -5.270 1.00 94.00 97 ASN A O 1
ATOM 778 N N . GLU A 1 98 ? -11.581 -1.697 -7.201 1.00 94.00 98 GLU A N 1
ATOM 779 C CA . GLU A 1 98 ? -11.725 -3.150 -7.165 1.00 94.00 98 GLU A CA 1
ATOM 780 C C . GLU A 1 98 ? -10.695 -3.726 -6.185 1.00 94.00 98 GLU A C 1
ATOM 782 O O . GLU A 1 98 ? -9.484 -3.608 -6.388 1.00 94.00 98 GLU A O 1
ATOM 787 N N . VAL A 1 99 ? -11.181 -4.313 -5.090 1.00 94.88 99 VAL A N 1
ATOM 788 C CA . VAL A 1 99 ? -10.345 -4.880 -4.028 1.00 94.88 99 VAL A CA 1
ATOM 789 C C . VAL A 1 99 ? -10.789 -6.309 -3.753 1.00 94.88 99 V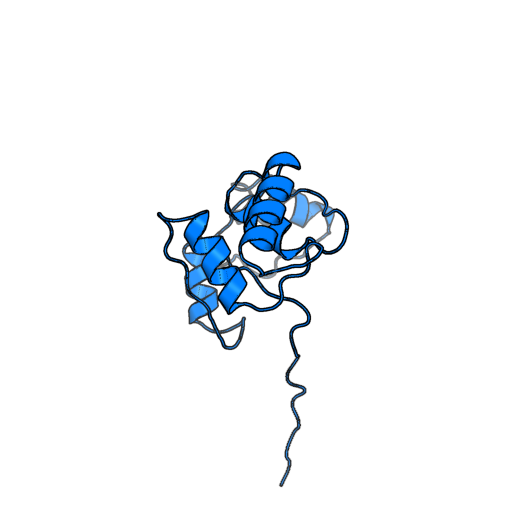AL A C 1
ATOM 791 O O . VAL A 1 99 ? -11.958 -6.563 -3.458 1.00 94.88 99 VAL A O 1
ATOM 794 N N . SER A 1 100 ? -9.839 -7.237 -3.802 1.00 94.44 100 SER A N 1
ATOM 795 C CA . SER A 1 100 ? -10.063 -8.660 -3.553 1.00 94.44 100 SER A CA 1
ATOM 796 C C . SER A 1 100 ? -8.954 -9.252 -2.694 1.00 94.44 100 SER A C 1
ATOM 798 O O . SER A 1 100 ? -7.798 -8.838 -2.787 1.00 94.44 100 SER A O 1
ATOM 800 N N . LEU A 1 101 ? -9.288 -10.275 -1.908 1.00 94.50 101 LEU A N 1
ATOM 801 C CA . LEU A 1 101 ? -8.286 -11.096 -1.237 1.00 94.50 101 LEU A CA 1
ATOM 802 C C . LEU A 1 101 ? -7.711 -12.116 -2.226 1.00 94.50 101 LEU A C 1
ATOM 804 O O . LEU A 1 101 ? 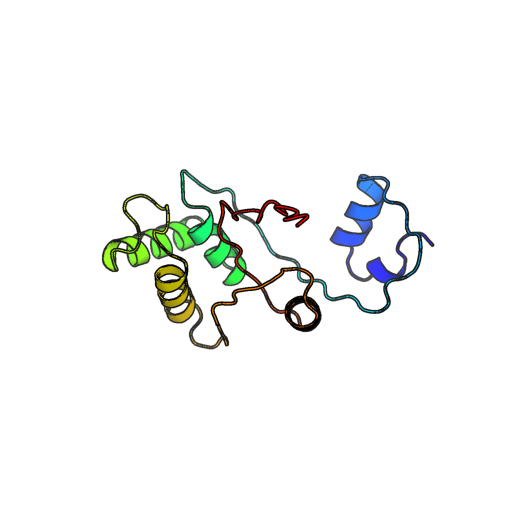-8.460 -12.844 -2.873 1.00 94.50 101 LEU A O 1
ATOM 808 N N . TYR A 1 102 ? -6.385 -12.188 -2.308 1.00 93.50 102 TYR A N 1
ATOM 809 C CA . TYR A 1 102 ? -5.678 -13.178 -3.113 1.00 93.50 102 TYR A CA 1
ATOM 810 C C . TYR A 1 102 ? -4.947 -14.173 -2.207 1.00 93.50 102 TYR A C 1
ATOM 812 O O . TYR A 1 102 ? -4.280 -13.781 -1.249 1.00 93.50 102 TYR A O 1
ATOM 820 N N . SER A 1 103 ? -5.067 -15.462 -2.524 1.00 91.00 103 SER A N 1
ATOM 821 C CA . SER A 1 103 ? -4.321 -16.545 -1.886 1.00 91.00 103 SER A CA 1
ATOM 822 C C . SER A 1 103 ? -3.624 -17.357 -2.969 1.00 91.00 103 SER A C 1
ATOM 824 O O . SER A 1 103 ? -4.270 -17.877 -3.878 1.00 91.00 103 SER A O 1
ATOM 826 N N . GLY A 1 104 ? -2.299 -17.427 -2.897 1.00 90.31 104 GLY A N 1
ATOM 827 C CA . GLY A 1 104 ? -1.472 -18.093 -3.891 1.00 90.31 104 GLY A CA 1
ATOM 828 C C . GLY A 1 104 ? -0.044 -17.566 -3.870 1.00 90.31 104 GLY A C 1
ATOM 829 O O . GLY A 1 104 ? 0.346 -16.809 -2.980 1.00 90.31 104 GLY A O 1
ATOM 830 N N . PHE A 1 105 ? 0.737 -17.961 -4.870 1.00 89.50 105 PHE A N 1
ATOM 831 C CA . PHE A 1 105 ? 2.130 -17.545 -4.986 1.00 89.50 105 PHE A CA 1
ATOM 832 C C . PHE A 1 105 ? 2.260 -16.106 -5.507 1.00 89.50 105 PHE A C 1
ATOM 834 O O . PHE A 1 105 ? 1.492 -15.673 -6.379 1.00 89.50 105 PHE A O 1
ATOM 841 N N . LEU A 1 106 ? 3.248 -15.380 -4.973 1.00 89.69 106 LEU A N 1
ATOM 842 C CA . LEU A 1 106 ? 3.557 -13.993 -5.345 1.00 89.69 106 LEU A CA 1
ATOM 843 C C . LEU A 1 106 ? 4.192 -13.876 -6.739 1.00 89.69 106 LEU A C 1
ATOM 845 O O . LEU A 1 106 ? 4.083 -12.830 -7.367 1.00 89.69 106 LEU A O 1
ATOM 849 N N . ASP A 1 107 ? 4.827 -14.936 -7.233 1.00 90.06 107 ASP A N 1
ATOM 850 C CA . ASP A 1 107 ? 5.462 -15.014 -8.556 1.00 90.06 107 ASP A CA 1
ATOM 851 C C . ASP A 1 107 ? 4.523 -15.560 -9.647 1.00 90.06 107 ASP A C 1
ATOM 853 O O . ASP A 1 107 ? 4.941 -15.825 -10.773 1.00 90.06 107 ASP A O 1
ATOM 857 N N . SER A 1 108 ? 3.233 -15.711 -9.342 1.00 94.50 108 SER A N 1
ATOM 858 C CA . SER A 1 108 ? 2.249 -16.152 -10.327 1.00 94.50 108 SER A CA 1
ATOM 859 C C . SER A 1 108 ? 2.056 -15.126 -11.452 1.00 94.50 108 SER A C 1
ATOM 861 O O . SER A 1 108 ? 2.074 -13.911 -11.233 1.00 94.50 108 SER A O 1
ATOM 863 N N . ASN A 1 109 ? 1.732 -15.614 -12.655 1.00 95.25 109 ASN A N 1
ATOM 864 C CA . ASN A 1 109 ? 1.371 -14.757 -13.793 1.00 95.25 109 ASN A CA 1
ATOM 865 C C . ASN A 1 109 ? 0.218 -13.794 -13.468 1.00 95.25 109 ASN A C 1
ATOM 867 O O . ASN A 1 109 ? 0.161 -12.698 -14.025 1.00 95.25 109 ASN A O 1
ATOM 871 N N . HIS A 1 110 ? -0.693 -14.187 -12.571 1.00 94.94 110 HIS A N 1
ATOM 872 C CA . HIS A 1 110 ? -1.784 -13.333 -12.111 1.00 94.94 110 HIS A CA 1
ATOM 873 C C . HIS A 1 110 ? -1.258 -12.104 -11.358 1.00 94.94 110 HIS A C 1
ATOM 875 O O . HIS A 1 110 ? -1.594 -10.982 -11.733 1.00 94.94 110 HIS A O 1
ATOM 881 N N . VAL A 1 111 ? -0.395 -12.305 -10.355 1.00 95.00 111 VAL A N 1
ATOM 882 C CA . VAL A 1 111 ? 0.200 -11.214 -9.563 1.00 95.00 111 VAL A CA 1
ATOM 883 C C . VAL A 1 111 ? 1.077 -10.325 -10.441 1.00 95.00 111 VAL A C 1
ATOM 885 O O . VAL A 1 111 ? 0.936 -9.105 -10.401 1.00 95.00 111 VAL A O 1
ATOM 888 N N . ILE A 1 112 ? 1.915 -10.917 -11.296 1.00 94.56 112 ILE A N 1
ATOM 889 C CA . ILE A 1 112 ? 2.756 -10.166 -12.240 1.00 94.56 112 ILE A CA 1
ATOM 890 C C . ILE A 1 112 ? 1.886 -9.281 -13.145 1.00 94.56 112 ILE A C 1
ATOM 892 O O . ILE A 1 112 ? 2.105 -8.073 -13.226 1.00 94.56 112 ILE A O 1
ATOM 896 N N . SER A 1 113 ? 0.849 -9.852 -13.767 1.00 95.50 113 SER A N 1
ATOM 897 C CA . SER A 1 113 ? -0.067 -9.104 -14.642 1.00 95.50 113 SER A CA 1
ATOM 898 C C . SER A 1 113 ? -0.826 -8.005 -13.895 1.00 95.50 113 SER A C 1
ATOM 900 O O . SER A 1 113 ? -1.079 -6.941 -14.455 1.00 95.50 113 SER A O 1
ATOM 902 N N . PHE A 1 114 ? -1.211 -8.247 -12.641 1.00 95.69 114 PHE A N 1
ATOM 903 C CA . PHE A 1 114 ? -1.885 -7.264 -11.795 1.00 95.69 114 PHE A CA 1
ATOM 904 C C . PHE A 1 114 ? -0.979 -6.061 -11.490 1.00 95.69 114 PHE A C 1
ATOM 906 O O . PHE A 1 114 ? -1.392 -4.916 -11.677 1.00 95.69 114 PHE A O 1
ATOM 913 N N . LEU A 1 115 ? 0.275 -6.305 -11.100 1.00 95.06 115 LEU A N 1
ATOM 914 C CA . LEU A 1 115 ? 1.252 -5.251 -10.809 1.00 95.06 115 LEU A CA 1
ATOM 915 C C . LEU A 1 115 ? 1.649 -4.466 -12.072 1.00 95.06 115 LEU A C 1
ATOM 917 O O . LEU A 1 115 ? 1.747 -3.236 -12.038 1.00 95.06 115 LEU A O 1
ATOM 921 N N . LEU A 1 116 ? 1.807 -5.148 -13.212 1.00 95.56 116 LEU A N 1
ATOM 922 C CA . LEU A 1 116 ? 2.085 -4.505 -14.504 1.00 95.56 116 LEU A CA 1
ATOM 923 C C . LEU A 1 116 ? 0.949 -3.577 -14.961 1.00 95.56 116 LEU A C 1
ATOM 925 O O . LEU A 1 116 ? 1.204 -2.563 -15.603 1.00 95.56 116 LEU A O 1
ATOM 929 N N . LYS A 1 117 ? -0.295 -3.855 -14.555 1.00 94.88 117 LYS A N 1
ATOM 930 C CA . LYS A 1 117 ? -1.451 -2.967 -14.775 1.00 94.88 117 LYS A CA 1
ATOM 931 C C . LYS A 1 117 ? -1.542 -1.803 -13.778 1.00 94.88 117 LYS A C 1
ATOM 933 O O . LYS A 1 117 ? -2.497 -1.033 -13.834 1.00 94.88 117 LYS A O 1
ATOM 938 N N . GLY A 1 118 ? -0.574 -1.666 -12.872 1.00 93.38 118 GLY A N 1
ATOM 939 C CA . GLY A 1 118 ? -0.552 -0.623 -11.844 1.00 93.38 118 GLY A CA 1
ATOM 940 C C . GLY A 1 118 ? -1.330 -0.979 -10.575 1.00 93.38 118 GLY A C 1
ATOM 941 O O . GLY A 1 118 ? -1.611 -0.095 -9.766 1.00 93.38 118 GLY A O 1
ATOM 942 N N . GLY A 1 119 ? -1.687 -2.253 -10.391 1.00 94.69 119 GLY A N 1
ATOM 943 C CA . GLY A 1 119 ? -2.318 -2.736 -9.168 1.00 94.69 119 GLY A CA 1
ATOM 944 C C . GLY A 1 119 ? -1.413 -2.572 -7.942 1.00 94.69 119 GLY A C 1
ATOM 945 O O . GLY A 1 119 ? -0.189 -2.668 -8.034 1.00 94.69 119 GLY A O 1
ATOM 946 N N . LEU A 1 120 ? -2.024 -2.339 -6.779 1.00 95.31 120 LEU A N 1
ATOM 947 C CA . LEU A 1 120 ? -1.339 -2.294 -5.486 1.00 95.31 120 LEU A CA 1
ATOM 948 C C . LEU A 1 120 ? -1.731 -3.515 -4.659 1.00 95.31 120 LEU A C 1
ATOM 950 O O . LEU A 1 120 ? -2.906 -3.866 -4.588 1.00 95.31 120 LEU A O 1
ATOM 954 N N . MET A 1 121 ? -0.750 -4.146 -4.018 1.00 94.25 121 MET A N 1
ATOM 955 C CA . MET A 1 121 ? -0.959 -5.344 -3.209 1.00 94.25 121 MET A CA 1
ATOM 956 C C . MET A 1 121 ? -0.532 -5.091 -1.764 1.00 94.25 121 MET A C 1
ATOM 958 O O . MET A 1 121 ? 0.595 -4.675 -1.503 1.00 94.25 121 MET A O 1
ATOM 962 N N . LEU A 1 122 ? -1.435 -5.371 -0.825 1.00 93.62 122 LEU A N 1
ATOM 963 C CA . LEU A 1 122 ? -1.168 -5.354 0.611 1.00 93.62 122 LEU A CA 1
ATOM 964 C C . LEU A 1 122 ? -0.832 -6.779 1.060 1.00 93.62 122 LEU A C 1
ATOM 966 O O . LEU A 1 122 ? -1.674 -7.670 0.961 1.00 93.62 122 LEU A O 1
ATOM 970 N N . VAL A 1 123 ? 0.394 -6.998 1.537 1.00 90.44 123 VAL A N 1
ATOM 971 C CA . VAL A 1 123 ? 0.888 -8.332 1.916 1.00 90.44 123 VAL A CA 1
ATOM 972 C C . VAL A 1 123 ? 0.972 -8.434 3.446 1.00 90.44 123 VAL A C 1
ATOM 974 O O . VAL A 1 123 ? 1.811 -7.757 4.042 1.00 90.44 123 VAL A O 1
ATOM 977 N N . PRO A 1 124 ? 0.118 -9.240 4.108 1.00 83.31 124 PRO A N 1
ATOM 978 C CA . PRO A 1 124 ? 0.182 -9.428 5.556 1.00 83.31 124 PRO A CA 1
ATOM 979 C C . PRO A 1 124 ? 1.441 -10.208 5.978 1.00 83.31 124 PRO A C 1
ATOM 981 O O . PRO A 1 124 ? 1.904 -11.100 5.266 1.00 83.31 124 PRO A O 1
ATOM 984 N N . TYR A 1 125 ? 1.978 -9.882 7.158 1.00 73.44 125 TYR A N 1
ATOM 985 C CA . TYR A 1 125 ? 3.141 -10.535 7.774 1.00 73.44 125 TYR A CA 1
ATOM 986 C C . TYR A 1 125 ? 2.780 -11.040 9.188 1.00 73.44 125 TYR A C 1
ATOM 988 O O . TYR A 1 125 ? 2.056 -10.325 9.881 1.00 73.44 125 TYR A O 1
ATOM 996 N N . PRO A 1 126 ? 3.287 -12.203 9.657 1.00 64.56 126 PRO A N 1
ATOM 997 C CA . PRO A 1 126 ? 4.236 -13.099 8.992 1.00 64.56 126 PRO A CA 1
ATOM 998 C C . PRO A 1 126 ? 3.601 -13.890 7.849 1.00 64.56 126 PRO A C 1
ATOM 1000 O O . PRO A 1 126 ? 2.568 -14.533 8.018 1.00 64.56 126 PRO A O 1
ATOM 1003 N N . PHE A 1 127 ? 4.249 -13.879 6.681 1.00 58.72 127 PHE A N 1
ATOM 1004 C CA . PHE A 1 127 ? 3.958 -14.874 5.658 1.00 58.72 127 PHE A CA 1
ATOM 1005 C C . PHE A 1 127 ? 4.546 -16.205 6.135 1.00 58.72 127 PHE A C 1
ATOM 1007 O O . PHE A 1 127 ? 5.737 -16.301 6.436 1.00 58.72 127 PHE A O 1
ATOM 1014 N N . LEU A 1 128 ? 3.717 -17.244 6.223 1.00 52.72 128 LEU A N 1
ATOM 1015 C CA . LEU A 1 128 ? 4.226 -18.605 6.321 1.00 52.72 128 LEU A CA 1
ATOM 1016 C C . LEU A 1 128 ? 4.939 -18.892 4.999 1.00 52.72 128 LEU A C 1
ATOM 1018 O O . LEU A 1 128 ? 4.291 -19.113 3.977 1.00 52.72 128 LEU A O 1
ATOM 1022 N N . GLN A 1 129 ? 6.274 -18.870 4.993 1.00 51.12 129 GLN A N 1
ATOM 1023 C CA . GLN A 1 129 ? 6.996 -19.591 3.954 1.00 51.12 129 GLN A CA 1
ATOM 1024 C C . GLN A 1 129 ? 6.560 -21.043 4.116 1.00 51.12 129 GLN A C 1
ATOM 1026 O O . GLN A 1 129 ? 6.883 -21.664 5.129 1.00 51.12 129 GLN A O 1
ATOM 1031 N N . HIS A 1 130 ? 5.788 -21.572 3.165 1.00 51.44 130 HIS A N 1
ATOM 1032 C CA . HIS A 1 130 ? 5.663 -23.014 3.043 1.00 51.44 130 HIS A CA 1
ATOM 1033 C C . HIS A 1 130 ? 7.087 -23.524 2.854 1.00 51.44 130 HIS A C 1
ATOM 1035 O O . HIS A 1 130 ? 7.670 -23.398 1.779 1.00 51.44 130 HIS A O 1
ATOM 1041 N N . THR A 1 131 ? 7.682 -24.018 3.937 1.00 43.22 131 THR A N 1
ATOM 1042 C CA . THR A 1 131 ? 8.897 -24.804 3.862 1.00 43.22 131 THR A CA 1
ATOM 1043 C C . THR A 1 131 ? 8.549 -25.921 2.899 1.00 43.22 131 THR A C 1
ATOM 1045 O O . THR A 1 131 ? 7.577 -26.642 3.131 1.00 43.22 131 THR A O 1
ATOM 1048 N N . LEU A 1 132 ? 9.262 -25.995 1.778 1.00 42.69 132 LEU A N 1
ATOM 1049 C CA . LEU A 1 132 ? 9.188 -27.134 0.882 1.00 42.69 132 LEU A CA 1
ATOM 1050 C C . LEU A 1 132 ? 9.592 -28.346 1.721 1.00 42.69 132 LEU A C 1
ATOM 1052 O O . LEU A 1 132 ? 10.770 -28.648 1.879 1.00 42.69 132 LEU A O 1
ATOM 1056 N N . THR A 1 133 ? 8.621 -29.008 2.339 1.00 40.75 133 THR A N 1
ATOM 1057 C CA . THR A 1 133 ? 8.802 -30.372 2.789 1.00 40.75 133 THR A CA 1
ATOM 1058 C C . THR A 1 133 ? 8.827 -31.182 1.510 1.00 40.75 133 THR A C 1
ATOM 1060 O O . THR A 1 133 ? 7.779 -31.562 0.983 1.00 40.75 133 THR A O 1
ATOM 1063 N N . GLU A 1 134 ? 10.030 -31.372 0.974 1.00 43.97 134 GLU A N 1
ATOM 1064 C CA . GLU A 1 134 ? 10.333 -32.475 0.080 1.00 43.97 134 GLU A CA 1
ATOM 1065 C C . GLU A 1 134 ? 9.868 -33.760 0.774 1.00 43.97 134 GLU A C 1
ATOM 1067 O O . GLU A 1 134 ? 10.541 -34.322 1.636 1.00 43.97 134 GLU A O 1
ATOM 1072 N N . SER A 1 135 ? 8.659 -34.198 0.438 1.00 43.84 135 SER A N 1
ATOM 1073 C CA . SER A 1 135 ? 8.202 -35.552 0.713 1.00 43.84 135 SER A CA 1
ATOM 1074 C C . SER A 1 135 ? 8.766 -36.424 -0.400 1.00 43.84 135 SER A C 1
ATOM 1076 O O . SER A 1 135 ? 8.094 -36.741 -1.374 1.00 43.84 135 SER A O 1
ATOM 1078 N N . ASN A 1 136 ? 10.048 -36.766 -0.266 1.00 41.38 136 ASN A N 1
ATOM 1079 C CA . ASN A 1 136 ? 10.631 -37.887 -0.990 1.00 41.38 136 ASN A CA 1
ATOM 1080 C C . ASN A 1 136 ? 10.067 -39.175 -0.371 1.00 41.38 136 ASN A C 1
ATOM 1082 O O . ASN A 1 136 ? 10.577 -39.656 0.642 1.00 41.38 136 ASN A O 1
ATOM 1086 N N . THR A 1 137 ? 8.986 -39.689 -0.955 1.00 46.06 137 THR A N 1
ATOM 1087 C CA . THR A 1 137 ? 8.619 -41.114 -0.887 1.00 46.06 137 THR A CA 1
ATOM 1088 C C . THR A 1 137 ? 9.017 -41.794 -2.178 1.00 46.06 137 THR A C 1
ATOM 1090 O O . THR A 1 137 ? 8.668 -41.224 -3.237 1.00 46.06 137 THR A O 1
#

InterPro domains:
  IPR040043 Actin maturation protease [PTHR28631] (3-125)

Secondary structure (DSSP, 8-state):
--SGGGTTSHHHHHHHHHTT----S--S-------------SS-HHHHHHHHHTT---HHHHHHHHHHHHHTTS-SSS--S-HHHHHHHHHHH-TTS------S-TTSHHHHHHHHTT------SS-----------

Radius of gyration: 18.21 Å; chains: 1; bounding box: 41×53×41 Å

pLDDT: mean 89.29, std 13.59, range [40.75, 98.12]

Sequence (137 aa):
MQFEWALKYPELYNFCLKFNLSELNDPIEVSYTNLEGILQEGPQCGLVALAICMRKPTKDTVEKLLTDAKNSGYTYNGELFSAAEFLNLVQKHLPENEVSLYSGFLDSNHVISFLLKGGLMLVPYPFLQHTLTESNT

Foldseek 3Di:
DQPPVCPVPVVVSVVCVVVVPDDPDDDPADDDDDWDADDDDPQQVLLQLLCRVLSRNDPVSSVVLVVVCVVVVQDDGRHGPDPVSSQVSSCVSCVVDDDDDDDDDCPDPVNVVCVSVVHDDDDDPPDPPPPPPPPPD

Organism: Photinus pyralis (NCBI:txid7054)